Protein AF-A0A974HC54-F1 (afdb_monomer)

Mean predicted aligned error: 9.73 Å

Organism: Xenopus laevis (NCBI:txid8355)

Secondary structure (DSSP, 8-state):
-HHHHHTSTTTHHHHHHHHHHHHIIIIIHHHH---TTS----EETTEEHHHHTHHHHHHHHHHHHHHTSS-HHHHHHHHHSTTHHHHHHHHHHHHHHTT-TT-HHHHHHHHHHHHHHTTHHHHSTTGGGGS-------S-------S------

Structure (mmCIF, N/CA/C/O backbone):
data_AF-A0A974HC54-F1
#
_entry.id   AF-A0A974HC54-F1
#
loop_
_atom_site.group_PDB
_atom_site.id
_atom_site.type_symbol
_atom_site.label_atom_id
_atom_site.label_alt_id
_atom_site.label_comp_id
_atom_site.label_asym_id
_atom_site.label_entity_id
_atom_site.label_seq_id
_atom_site.pdbx_PDB_ins_code
_atom_site.Cartn_x
_atom_site.Cartn_y
_atom_site.Cartn_z
_atom_site.occupancy
_atom_site.B_iso_or_equiv
_atom_site.auth_seq_id
_atom_site.auth_comp_id
_atom_site.auth_asym_id
_atom_site.auth_atom_id
_atom_site.pdbx_PDB_model_num
ATOM 1 N N . THR A 1 1 ? 3.331 13.491 -2.983 1.00 87.94 1 THR A N 1
ATOM 2 C CA . THR A 1 1 ? 2.703 14.266 -1.886 1.00 87.94 1 THR A CA 1
ATOM 3 C C . THR A 1 1 ? 2.026 13.394 -0.835 1.00 87.94 1 THR A C 1
ATOM 5 O O . THR A 1 1 ? 2.366 13.554 0.328 1.00 87.94 1 THR A O 1
ATOM 8 N N . LEU A 1 2 ? 1.145 12.441 -1.189 1.00 96.44 2 LEU A N 1
ATOM 9 C CA . LEU A 1 2 ? 0.451 11.584 -0.200 1.00 96.44 2 LEU A CA 1
ATOM 10 C C . LEU A 1 2 ? 1.391 10.743 0.682 1.00 96.44 2 LEU A C 1
ATOM 12 O O . LEU A 1 2 ? 1.168 10.655 1.885 1.00 96.44 2 LEU A O 1
ATOM 16 N N . TRP A 1 3 ? 2.484 10.207 0.126 1.00 98.06 3 TRP A N 1
ATOM 17 C CA . TRP A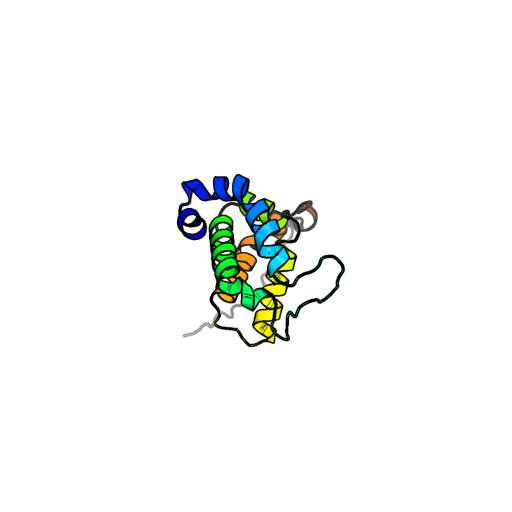 1 3 ? 3.480 9.480 0.923 1.00 98.06 3 TRP A CA 1
ATOM 18 C C . TRP A 1 3 ? 4.048 10.337 2.067 1.00 98.06 3 TRP A C 1
ATOM 20 O O . TRP A 1 3 ? 4.096 9.884 3.207 1.00 98.06 3 TRP A O 1
ATOM 30 N N . ASN A 1 4 ? 4.370 11.607 1.820 1.00 98.19 4 ASN A N 1
ATOM 31 C CA . ASN A 1 4 ? 4.876 12.493 2.872 1.00 98.19 4 ASN A CA 1
ATOM 32 C C . ASN A 1 4 ? 3.823 12.717 3.968 1.00 98.19 4 ASN A C 1
ATOM 34 O O . ASN A 1 4 ? 4.135 12.597 5.150 1.00 98.19 4 ASN A O 1
ATOM 38 N N . LEU A 1 5 ? 2.566 12.969 3.581 1.00 97.88 5 LEU A N 1
ATOM 39 C CA . LEU A 1 5 ? 1.457 13.167 4.525 1.00 97.88 5 LEU A CA 1
ATOM 40 C C . LEU A 1 5 ? 1.198 11.920 5.373 1.00 97.88 5 LEU A C 1
ATOM 42 O O . LEU A 1 5 ? 0.977 12.031 6.572 1.00 97.88 5 LEU A O 1
ATOM 46 N N . SER A 1 6 ? 1.300 10.732 4.774 1.00 98.06 6 SER A N 1
ATOM 47 C CA . SER A 1 6 ? 1.066 9.461 5.468 1.00 98.06 6 SER A CA 1
ATOM 48 C C . SER A 1 6 ? 2.027 9.187 6.629 1.00 98.06 6 SER A C 1
ATOM 50 O O . SER A 1 6 ? 1.749 8.315 7.448 1.00 98.06 6 SER A O 1
ATOM 52 N N . SER A 1 7 ? 3.139 9.925 6.732 1.00 97.56 7 SER A N 1
ATOM 53 C CA . SER A 1 7 ? 4.057 9.825 7.872 1.00 97.56 7 SER A CA 1
ATOM 54 C C . SER A 1 7 ? 3.508 10.458 9.160 1.00 97.56 7 SER A C 1
ATOM 56 O O . SER A 1 7 ? 4.015 10.159 10.237 1.00 97.56 7 SER A O 1
ATOM 58 N N . LEU A 1 8 ? 2.456 11.282 9.074 1.00 97.56 8 LEU A N 1
ATOM 59 C CA . LEU A 1 8 ? 1.819 11.938 10.216 1.00 97.56 8 LEU A CA 1
ATOM 60 C C . LEU A 1 8 ? 0.669 11.083 10.773 1.00 97.56 8 LEU A C 1
ATOM 62 O O . LEU A 1 8 ? -0.348 10.878 10.110 1.00 97.56 8 LEU A O 1
ATOM 66 N N . ASP A 1 9 ? 0.778 10.625 12.021 1.00 96.81 9 ASP A N 1
ATOM 67 C CA . ASP A 1 9 ? -0.218 9.726 12.638 1.00 96.81 9 ASP A CA 1
ATOM 68 C C . ASP A 1 9 ? -1.637 10.311 12.716 1.00 96.81 9 ASP A C 1
ATOM 70 O O . ASP A 1 9 ? -2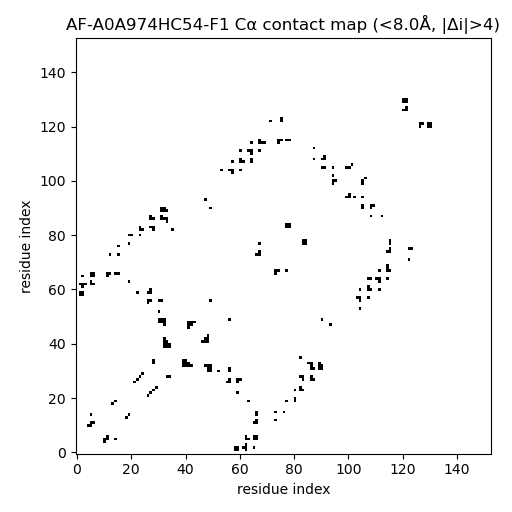.636 9.577 12.647 1.00 96.81 9 ASP A O 1
ATOM 74 N N . SER A 1 10 ? -1.730 11.639 12.824 1.00 97.25 10 SER A N 1
ATOM 75 C CA . SER A 1 10 ? -2.989 12.380 12.891 1.00 97.25 10 SER A CA 1
ATOM 76 C C . SER A 1 10 ? -3.819 12.275 11.612 1.00 97.25 10 SER A C 1
ATOM 78 O O . SER A 1 10 ? -5.041 12.316 11.700 1.00 97.25 10 SER A O 1
ATOM 80 N N . VAL A 1 11 ? -3.194 12.078 10.445 1.00 97.31 11 VAL A N 1
ATOM 81 C CA . VAL A 1 11 ? -3.903 12.025 9.150 1.00 97.31 11 VAL A CA 1
ATOM 82 C C . VAL A 1 11 ? -4.020 10.612 8.581 1.00 97.31 11 VAL A C 1
ATOM 84 O O . VAL A 1 11 ? -4.716 10.411 7.591 1.00 97.31 11 VAL A O 1
ATOM 87 N N . LYS A 1 12 ? -3.370 9.606 9.185 1.00 97.94 12 LYS A N 1
ATOM 88 C CA . LYS A 1 12 ? -3.356 8.235 8.641 1.00 97.94 12 LYS A CA 1
ATOM 89 C C . LYS A 1 12 ? -4.753 7.652 8.420 1.00 97.94 12 LYS A C 1
ATOM 91 O O . LYS A 1 12 ? -4.968 7.065 7.369 1.00 97.94 12 LYS A O 1
ATOM 96 N N . MET A 1 13 ? -5.688 7.801 9.369 1.00 98.25 13 MET A N 1
ATOM 97 C CA . MET A 1 13 ? -7.053 7.276 9.167 1.00 98.25 13 MET A CA 1
ATOM 98 C C . MET A 1 13 ? -7.817 8.053 8.100 1.00 98.25 13 MET A C 1
ATOM 100 O O . MET A 1 13 ? -8.487 7.427 7.295 1.00 98.25 13 MET A O 1
ATOM 104 N N . GLU A 1 14 ? -7.642 9.372 8.018 1.00 98.12 14 GLU A N 1
ATOM 105 C CA . GLU A 1 14 ? -8.249 10.161 6.939 1.00 98.12 14 GLU A CA 1
ATOM 106 C C . GLU A 1 14 ? -7.778 9.660 5.565 1.00 98.12 14 GLU A C 1
ATOM 108 O O . GLU A 1 14 ? -8.566 9.490 4.643 1.00 98.12 14 GLU A O 1
ATOM 113 N N . LEU A 1 15 ? -6.490 9.332 5.433 1.00 98.31 15 LEU A N 1
ATOM 114 C CA . LEU A 1 15 ? -5.954 8.744 4.204 1.00 98.31 15 LEU A CA 1
ATOM 115 C C . LEU A 1 15 ? -6.474 7.325 3.944 1.00 98.31 15 LEU A C 1
ATOM 117 O O . LEU A 1 15 ? -6.692 6.968 2.787 1.00 98.31 15 LEU A O 1
ATOM 121 N N . VAL A 1 16 ? -6.678 6.517 4.987 1.00 98.44 16 VAL A N 1
ATOM 122 C CA . VAL A 1 16 ? -7.329 5.204 4.848 1.00 98.44 16 VAL A CA 1
ATOM 123 C C . VAL A 1 16 ? -8.748 5.377 4.312 1.00 98.44 16 VAL A C 1
ATOM 125 O O . VAL A 1 16 ? -9.132 4.664 3.394 1.00 98.44 16 VAL A O 1
ATOM 128 N N . ASP A 1 17 ? -9.504 6.331 4.841 1.00 98.12 17 ASP A N 1
ATOM 129 C CA . ASP A 1 17 ? -10.917 6.497 4.506 1.00 98.12 17 ASP A CA 1
ATOM 130 C C . ASP A 1 17 ? -11.123 7.159 3.140 1.00 98.12 17 ASP A C 1
ATOM 132 O O . ASP A 1 17 ? -12.012 6.758 2.393 1.00 98.12 17 ASP A O 1
ATOM 136 N N . GLN A 1 18 ? -10.281 8.133 2.783 1.00 97.56 18 GLN A N 1
ATOM 137 C CA . GLN A 1 18 ? -10.455 8.934 1.567 1.00 97.56 18 GLN A CA 1
ATOM 138 C C . GLN A 1 18 ? -9.604 8.470 0.382 1.00 97.56 18 GLN A C 1
ATOM 140 O O . GLN A 1 18 ? -9.986 8.680 -0.768 1.00 97.56 18 GLN A O 1
ATOM 145 N N . ALA A 1 19 ? -8.423 7.893 0.626 1.00 98.00 19 ALA A N 1
ATOM 146 C CA . ALA A 1 19 ? -7.438 7.653 -0.432 1.00 98.00 19 ALA A CA 1
ATOM 147 C C . ALA A 1 19 ? -7.160 6.172 -0.704 1.00 98.00 19 ALA A C 1
ATOM 149 O O . ALA A 1 19 ? -6.720 5.857 -1.808 1.00 98.00 19 ALA A O 1
ATOM 150 N N . LEU A 1 20 ? -7.404 5.263 0.249 1.00 98.56 20 LEU A N 1
ATOM 151 C CA . LEU A 1 20 ? -7.068 3.840 0.101 1.00 98.56 20 LEU A CA 1
ATOM 152 C C . LEU A 1 20 ? -7.655 3.228 -1.175 1.00 98.56 20 LEU A C 1
ATOM 154 O O . LEU A 1 20 ? -6.922 2.607 -1.944 1.00 98.56 20 LEU A O 1
ATOM 158 N N . TYR A 1 21 ? -8.957 3.420 -1.400 1.00 98.31 21 TYR A N 1
ATOM 159 C CA . TYR A 1 21 ? -9.642 2.854 -2.559 1.00 98.31 21 TYR A CA 1
ATOM 160 C C . TYR A 1 21 ? -9.061 3.406 -3.863 1.00 98.31 21 TYR A C 1
ATOM 162 O O . TYR A 1 21 ? -8.617 2.635 -4.706 1.00 98.31 21 TYR A O 1
ATOM 170 N N . THR A 1 22 ? -8.956 4.730 -3.988 1.00 98.25 22 THR A N 1
ATOM 171 C CA . THR A 1 22 ? -8.417 5.395 -5.184 1.00 98.25 22 THR A CA 1
ATOM 172 C C . THR A 1 22 ? -6.972 4.988 -5.468 1.00 98.25 22 THR A C 1
ATOM 174 O O . THR A 1 22 ? -6.640 4.636 -6.592 1.00 98.25 22 THR A O 1
ATOM 177 N N . LEU A 1 23 ? -6.100 4.969 -4.455 1.00 98.38 23 LEU A N 1
ATOM 178 C CA . LEU A 1 23 ? -4.712 4.517 -4.613 1.00 98.38 23 LEU A CA 1
ATOM 179 C C . LEU A 1 23 ? -4.630 3.055 -5.073 1.00 98.38 23 LEU A C 1
ATOM 181 O O . LEU A 1 23 ? -3.726 2.692 -5.826 1.00 98.38 23 LEU A O 1
ATOM 185 N N . THR A 1 24 ? -5.567 2.224 -4.622 1.00 98.31 24 THR A N 1
ATOM 186 C CA . THR A 1 24 ? -5.616 0.810 -4.990 1.00 98.31 24 THR A CA 1
ATOM 187 C C . THR A 1 24 ? -6.120 0.631 -6.417 1.00 98.31 24 THR A C 1
ATOM 189 O O . THR A 1 24 ? -5.425 0.024 -7.226 1.00 98.31 24 THR A O 1
ATOM 192 N N . GLN A 1 25 ? -7.283 1.191 -6.745 1.00 97.56 25 GLN A N 1
ATOM 193 C CA . GLN A 1 25 ? -7.956 0.949 -8.022 1.00 97.56 25 GLN A CA 1
ATOM 194 C C . GLN A 1 25 ? -7.358 1.732 -9.190 1.00 97.56 25 GLN A C 1
ATOM 196 O O . GLN A 1 25 ? -7.355 1.230 -10.306 1.00 97.56 25 GLN A O 1
ATOM 201 N N . GLU A 1 26 ? -6.813 2.926 -8.950 1.00 96.69 26 GLU A N 1
ATOM 202 C CA . GLU A 1 26 ? -6.297 3.782 -10.028 1.00 96.69 26 GLU A CA 1
ATOM 203 C C . GLU A 1 26 ? -4.790 3.626 -10.247 1.00 96.69 26 GLU A C 1
ATOM 205 O O . GLU A 1 26 ? -4.283 4.006 -11.298 1.00 96.69 26 GLU A O 1
ATOM 210 N N . ILE A 1 27 ? -4.050 3.097 -9.261 1.00 96.50 27 ILE A N 1
ATOM 211 C CA . ILE A 1 27 ? -2.587 2.978 -9.355 1.00 96.50 27 ILE A CA 1
ATOM 212 C C . ILE A 1 27 ? -2.119 1.543 -9.139 1.00 96.50 27 ILE A C 1
ATOM 214 O O . ILE A 1 27 ? -1.484 0.955 -10.013 1.00 96.50 27 ILE A O 1
ATOM 218 N N . LEU A 1 28 ? -2.396 0.972 -7.968 1.00 96.50 28 LEU A N 1
ATOM 219 C CA . LEU A 1 28 ? -1.816 -0.313 -7.590 1.00 96.50 28 LEU A CA 1
ATOM 220 C C . LEU A 1 28 ? -2.306 -1.458 -8.490 1.00 96.50 28 LEU A C 1
ATOM 222 O O . LEU A 1 28 ? -1.482 -2.164 -9.067 1.00 96.50 28 LEU A O 1
ATOM 226 N N . VAL A 1 29 ? -3.620 -1.626 -8.643 1.00 95.06 29 VAL A N 1
ATOM 227 C CA . VAL A 1 29 ? -4.220 -2.702 -9.447 1.00 95.06 29 VAL A CA 1
ATOM 228 C C . VAL A 1 29 ? -3.849 -2.568 -10.931 1.00 95.06 29 VAL A C 1
ATOM 230 O O . VAL A 1 29 ? -3.255 -3.511 -11.458 1.00 95.06 29 VAL A O 1
ATOM 233 N N . PRO A 1 30 ? -4.059 -1.420 -11.612 1.00 92.81 30 PRO A N 1
ATOM 234 C CA . PRO A 1 30 ? -3.810 -1.318 -13.052 1.00 92.81 30 PRO A CA 1
ATOM 235 C C . PRO A 1 30 ? -2.339 -1.479 -13.442 1.00 92.81 30 PRO A C 1
ATOM 237 O O . PRO A 1 30 ? -2.048 -1.895 -14.566 1.00 92.81 30 PRO A O 1
ATOM 240 N N . HIS A 1 31 ? -1.410 -1.146 -12.540 1.00 93.25 31 HIS A N 1
ATOM 241 C CA . HIS A 1 31 ? 0.021 -1.095 -12.849 1.00 93.25 31 HIS A CA 1
ATOM 242 C C . HIS A 1 31 ? 0.855 -2.181 -12.166 1.00 93.25 31 HIS A C 1
ATOM 244 O O . HIS A 1 31 ? 2.026 -2.330 -12.503 1.00 93.25 31 HIS A O 1
ATOM 250 N N . SER A 1 32 ? 0.279 -2.987 -11.270 1.00 92.00 32 SER A N 1
ATOM 251 C CA . SER A 1 32 ? 0.984 -4.125 -10.658 1.00 92.00 32 SER A CA 1
ATOM 252 C C . SER A 1 32 ? 1.336 -5.231 -11.655 1.00 92.00 32 SER A C 1
ATOM 254 O O . SER A 1 32 ? 2.322 -5.935 -11.451 1.00 92.00 32 SER A O 1
ATOM 256 N N . GLY A 1 33 ? 0.544 -5.388 -12.722 1.00 88.19 33 GLY A N 1
ATOM 257 C CA . GLY A 1 33 ? 0.603 -6.542 -13.627 1.00 88.19 33 GLY A CA 1
ATOM 258 C C . GLY A 1 33 ? -0.315 -7.701 -13.216 1.00 88.19 33 GLY A C 1
ATOM 259 O O . GLY A 1 33 ? -0.434 -8.667 -13.968 1.00 88.19 33 GLY A O 1
ATOM 260 N N . TRP A 1 34 ? -1.000 -7.593 -12.071 1.00 89.94 34 TRP A N 1
ATOM 261 C CA . TRP A 1 34 ? -2.034 -8.541 -11.659 1.00 89.94 34 TRP A CA 1
ATOM 262 C C . TRP A 1 34 ? -3.309 -8.378 -12.505 1.00 89.94 34 TRP A C 1
ATOM 264 O O . TRP A 1 34 ? -3.702 -7.263 -12.849 1.00 89.94 34 TRP A O 1
ATOM 274 N N . GLN A 1 35 ? -3.968 -9.494 -12.827 1.00 82.19 35 GLN A N 1
ATOM 275 C CA . GLN A 1 35 ? -5.303 -9.519 -13.432 1.00 82.19 35 GLN A CA 1
ATOM 276 C C . GLN A 1 35 ? -6.204 -10.489 -12.667 1.00 82.19 35 GLN A C 1
ATOM 278 O O . GLN A 1 35 ? -5.785 -11.593 -12.310 1.00 82.19 35 GLN A O 1
ATOM 283 N N . GLN A 1 36 ? -7.462 -10.093 -12.477 1.00 72.69 36 GLN A N 1
ATOM 284 C CA . GLN A 1 36 ? -8.472 -10.870 -11.755 1.00 72.69 36 GLN A CA 1
ATOM 285 C C . GLN A 1 36 ? -8.850 -12.178 -12.477 1.00 72.69 36 GLN A C 1
ATOM 287 O O . GLN A 1 36 ? -9.101 -13.186 -11.822 1.00 72.69 36 GLN A O 1
ATOM 292 N N . ASP A 1 37 ? -8.782 -12.203 -13.812 1.00 73.31 37 ASP A N 1
ATOM 293 C CA . ASP A 1 37 ? -9.170 -13.357 -14.643 1.00 73.31 37 ASP A CA 1
ATOM 294 C C . ASP A 1 37 ? -8.078 -14.441 -14.765 1.00 73.31 37 ASP A C 1
ATOM 296 O O . ASP A 1 37 ? -8.178 -15.355 -15.584 1.00 73.31 37 ASP A O 1
ATOM 300 N N . GLY A 1 38 ? -6.991 -14.345 -13.991 1.00 60.12 38 GLY A N 1
ATOM 301 C CA . GLY A 1 38 ? -5.871 -15.295 -14.055 1.00 60.12 38 GLY A CA 1
ATOM 302 C C . GLY A 1 38 ? -5.014 -15.176 -15.323 1.00 60.12 38 GLY A C 1
ATOM 303 O O . GLY A 1 38 ? -4.078 -15.956 -15.516 1.00 60.12 38 GLY A O 1
ATOM 304 N N . GLY A 1 39 ? -5.299 -14.188 -16.176 1.00 58.19 39 GLY A N 1
ATOM 305 C CA . GLY A 1 39 ? -4.451 -13.804 -17.294 1.00 58.19 39 GLY A CA 1
ATOM 306 C C . GLY A 1 39 ? -3.153 -13.183 -16.788 1.00 58.19 39 GLY A C 1
ATOM 307 O O . GLY A 1 39 ? -3.133 -12.082 -16.250 1.00 58.19 39 GLY A O 1
ATOM 308 N N . MET A 1 40 ? -2.028 -13.872 -16.963 1.00 55.41 40 MET A N 1
ATOM 309 C CA . MET A 1 40 ? -0.724 -13.285 -16.667 1.00 55.41 40 MET A CA 1
ATOM 310 C C . MET A 1 40 ? -0.299 -12.388 -17.834 1.00 55.41 40 MET A C 1
ATOM 312 O O . MET A 1 40 ? 0.527 -12.778 -18.657 1.00 55.41 40 MET A O 1
ATOM 316 N N . GLN A 1 41 ? -0.853 -11.176 -17.930 1.00 58.91 41 GLN A N 1
ATOM 317 C CA . GLN A 1 41 ? -0.295 -10.147 -18.812 1.00 58.91 41 GLN A CA 1
ATOM 318 C C . GLN A 1 41 ? 0.777 -9.359 -18.063 1.00 58.91 41 GLN A C 1
ATOM 320 O O . GLN A 1 41 ? 0.699 -8.152 -17.855 1.00 58.91 41 GLN A O 1
ATOM 325 N N . ASP A 1 42 ? 1.803 -10.096 -17.650 1.00 59.62 42 ASP A N 1
ATOM 326 C CA . ASP A 1 42 ? 2.925 -9.581 -16.871 1.00 59.62 42 ASP A CA 1
ATOM 327 C C . ASP A 1 42 ? 3.844 -8.685 -17.713 1.00 59.62 42 ASP A C 1
ATOM 329 O O . ASP A 1 42 ? 4.767 -8.078 -17.190 1.00 59.62 42 ASP A O 1
ATOM 333 N N . ARG A 1 43 ? 3.623 -8.593 -19.033 1.00 59.34 43 ARG A N 1
ATOM 334 C CA . ARG A 1 43 ? 4.564 -7.968 -19.966 1.00 59.34 43 ARG A CA 1
ATOM 335 C C . ARG A 1 43 ? 3.906 -6.950 -20.884 1.00 59.34 43 ARG A C 1
ATOM 337 O O . ARG A 1 43 ? 3.008 -7.288 -21.653 1.00 59.34 43 ARG A O 1
ATOM 344 N N . VAL A 1 44 ? 4.463 -5.744 -20.870 1.00 58.03 44 VAL A N 1
ATOM 345 C CA . VAL A 1 44 ? 4.384 -4.775 -21.967 1.00 58.03 44 VAL A CA 1
ATOM 346 C C . VAL A 1 44 ? 5.786 -4.743 -22.577 1.00 58.03 44 VAL A C 1
ATOM 348 O O . VAL A 1 44 ? 6.773 -4.596 -21.862 1.00 58.03 44 VAL A O 1
ATOM 351 N N . GLU A 1 45 ? 5.904 -5.032 -23.875 1.00 57.38 45 GLU A N 1
ATOM 352 C CA . GLU A 1 45 ? 7.186 -4.962 -24.607 1.00 57.38 45 GLU A CA 1
ATOM 353 C C . GLU A 1 45 ? 8.346 -5.788 -23.997 1.00 57.38 45 GLU A C 1
ATOM 355 O O . GLU A 1 45 ? 9.522 -5.451 -24.113 1.00 57.38 45 GLU A O 1
ATOM 360 N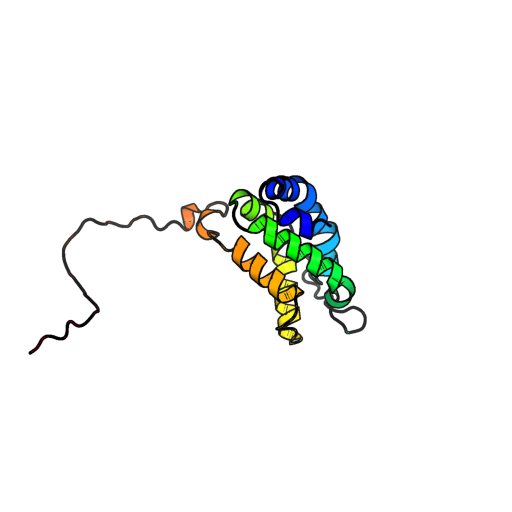 N . GLY A 1 46 ? 8.027 -6.908 -23.336 1.00 63.91 46 GLY A N 1
ATOM 361 C CA . GLY A 1 46 ? 9.019 -7.810 -22.737 1.00 63.91 46 GLY A CA 1
ATOM 362 C C . GLY A 1 46 ? 9.537 -7.394 -21.356 1.00 63.91 46 GLY A C 1
ATOM 363 O O . GLY A 1 46 ? 10.295 -8.163 -20.763 1.00 63.91 46 GLY A O 1
ATOM 364 N N . LYS A 1 47 ? 9.104 -6.245 -20.821 1.00 63.88 47 LYS A N 1
ATOM 365 C CA . LYS A 1 47 ? 9.396 -5.802 -19.451 1.00 63.88 47 LYS A CA 1
ATOM 366 C C . LYS A 1 47 ? 8.175 -5.964 -18.544 1.00 63.88 47 LYS A C 1
ATOM 368 O O . LYS A 1 47 ? 7.045 -5.880 -19.032 1.00 63.88 47 LYS A O 1
ATOM 373 N N . PRO A 1 48 ? 8.381 -6.174 -17.233 1.00 68.56 48 PRO A N 1
ATOM 374 C CA . PRO A 1 48 ? 7.277 -6.200 -16.295 1.00 68.56 48 PRO A CA 1
ATOM 375 C C . PRO A 1 48 ? 6.538 -4.864 -16.254 1.00 68.56 48 PRO A C 1
ATOM 377 O O . PRO A 1 48 ? 7.166 -3.811 -16.154 1.00 68.56 48 PRO A O 1
ATOM 380 N N . ARG A 1 49 ? 5.203 -4.895 -16.299 1.00 70.62 49 ARG A N 1
ATOM 381 C CA . ARG A 1 49 ? 4.371 -3.677 -16.378 1.00 70.62 49 ARG A CA 1
ATOM 382 C C . ARG A 1 49 ? 4.604 -2.696 -15.219 1.00 70.62 49 ARG A C 1
ATOM 384 O O . ARG A 1 49 ? 4.539 -1.485 -15.416 1.00 70.62 49 ARG A O 1
ATOM 391 N N . HIS A 1 50 ? 4.927 -3.206 -14.030 1.00 74.06 50 HIS A N 1
ATOM 392 C CA . HIS A 1 50 ? 5.213 -2.374 -12.860 1.00 74.06 50 HIS A CA 1
ATOM 393 C C . HIS A 1 50 ? 6.495 -1.538 -13.004 1.00 74.06 50 HIS A C 1
ATOM 395 O O . HIS A 1 50 ? 6.599 -0.503 -12.354 1.00 74.06 50 HIS A O 1
ATOM 401 N N . VAL A 1 51 ? 7.439 -1.924 -13.874 1.00 76.69 51 VAL A N 1
ATOM 402 C CA . VAL A 1 51 ? 8.696 -1.180 -14.087 1.00 76.69 51 VAL A CA 1
ATOM 403 C C . VAL A 1 51 ? 8.432 0.178 -14.741 1.00 76.69 51 VAL A C 1
ATOM 405 O O . VAL A 1 51 ? 9.060 1.171 -14.386 1.00 76.69 51 VAL A O 1
ATOM 408 N N . GLU A 1 52 ? 7.465 0.268 -15.657 1.00 83.75 52 GLU A N 1
ATOM 409 C CA . GLU A 1 52 ? 7.108 1.543 -16.302 1.00 83.75 52 GLU A CA 1
ATOM 410 C C . GLU A 1 52 ? 6.488 2.545 -15.319 1.00 83.75 52 GLU A C 1
ATOM 412 O O . GLU A 1 52 ? 6.654 3.756 -15.457 1.00 83.75 52 GLU A O 1
ATOM 417 N N . TRP A 1 53 ? 5.794 2.031 -14.304 1.00 92.69 53 TRP A N 1
ATOM 418 C CA . TRP A 1 53 ? 5.091 2.812 -13.286 1.00 92.69 53 TRP A CA 1
ATOM 419 C C . TRP A 1 53 ? 5.804 2.802 -11.933 1.00 92.69 53 TRP A C 1
ATOM 421 O O . TRP A 1 53 ? 5.221 3.211 -10.924 1.00 92.69 53 TRP A O 1
ATOM 431 N N . GLU A 1 54 ? 7.073 2.384 -11.897 1.00 93.31 54 GLU A N 1
ATOM 432 C CA . GLU A 1 54 ? 7.818 2.165 -10.658 1.00 93.31 54 GLU A CA 1
ATOM 433 C C . GLU A 1 54 ? 7.785 3.391 -9.727 1.00 93.31 54 GLU A C 1
ATOM 435 O O . GLU A 1 54 ? 7.421 3.222 -8.563 1.00 93.31 54 GLU A O 1
ATOM 440 N N . PRO A 1 55 ? 8.018 4.645 -10.175 1.00 96.00 55 PRO A N 1
ATOM 441 C CA . PRO A 1 55 ? 7.955 5.798 -9.274 1.00 96.00 55 PRO A CA 1
ATOM 442 C C . PRO A 1 55 ? 6.572 6.002 -8.636 1.00 96.00 55 PRO A C 1
ATOM 444 O O . PRO A 1 55 ? 6.465 6.375 -7.464 1.00 96.00 55 PRO A O 1
ATOM 447 N N . ALA A 1 56 ? 5.494 5.760 -9.385 1.00 96.62 56 ALA A N 1
ATOM 448 C CA . ALA A 1 56 ? 4.130 5.880 -8.880 1.00 96.62 56 ALA A CA 1
ATOM 449 C C . ALA A 1 56 ? 3.804 4.752 -7.893 1.00 96.62 56 ALA A C 1
ATOM 451 O O . ALA A 1 56 ? 3.225 5.006 -6.832 1.00 96.62 56 ALA A O 1
ATOM 452 N N . LEU A 1 57 ? 4.238 3.527 -8.194 1.00 97.31 57 LEU A N 1
ATOM 453 C CA . LEU A 1 57 ? 4.071 2.369 -7.321 1.00 97.31 57 LEU A CA 1
ATOM 454 C C . LEU A 1 57 ? 4.905 2.492 -6.045 1.00 97.31 57 LEU A C 1
ATOM 456 O O . LEU A 1 57 ? 4.391 2.207 -4.967 1.00 97.31 57 LEU A O 1
ATOM 460 N N . VAL A 1 58 ? 6.138 2.997 -6.110 1.00 98.25 58 VAL A N 1
ATOM 461 C CA . VAL A 1 58 ? 6.981 3.268 -4.933 1.00 98.25 58 VAL A CA 1
ATOM 462 C C . VAL A 1 58 ? 6.307 4.284 -4.012 1.00 98.25 58 VAL A C 1
ATOM 464 O O . VAL A 1 58 ? 6.184 4.039 -2.813 1.00 98.25 58 VAL A O 1
ATOM 467 N N . ASN A 1 59 ? 5.812 5.397 -4.561 1.00 98.44 59 ASN A N 1
ATOM 468 C CA . ASN A 1 59 ? 5.101 6.412 -3.780 1.00 98.44 59 ASN A CA 1
ATOM 469 C C . ASN A 1 59 ? 3.800 5.866 -3.168 1.00 98.44 59 ASN A C 1
ATOM 471 O O . ASN A 1 59 ? 3.485 6.149 -2.010 1.00 98.44 59 ASN A O 1
ATOM 475 N N . THR A 1 60 ? 3.049 5.076 -3.937 1.00 98.62 60 THR A N 1
ATOM 476 C CA . THR A 1 60 ? 1.773 4.494 -3.506 1.00 98.62 60 THR A CA 1
ATOM 477 C C . THR A 1 60 ? 1.990 3.456 -2.413 1.00 98.62 60 THR A C 1
ATOM 479 O O . THR A 1 60 ? 1.440 3.587 -1.323 1.00 98.62 60 THR A O 1
ATOM 482 N N . THR A 1 61 ? 2.860 2.473 -2.641 1.00 98.56 61 THR A N 1
ATOM 483 C CA . THR A 1 61 ? 3.197 1.436 -1.653 1.00 98.56 61 THR A CA 1
ATOM 484 C C . THR A 1 61 ? 3.858 2.022 -0.407 1.00 98.56 61 THR A C 1
ATOM 486 O O . THR A 1 61 ? 3.584 1.556 0.696 1.00 98.56 61 THR A O 1
ATOM 489 N N . GLY A 1 62 ? 4.655 3.086 -0.540 1.00 98.69 62 GLY A N 1
ATOM 490 C CA . GLY A 1 62 ? 5.209 3.838 0.586 1.00 98.69 62 GLY A CA 1
ATOM 491 C C . GLY A 1 62 ? 4.131 4.517 1.439 1.00 98.69 62 GLY A C 1
ATOM 492 O O . GLY A 1 62 ? 4.182 4.454 2.668 1.00 98.69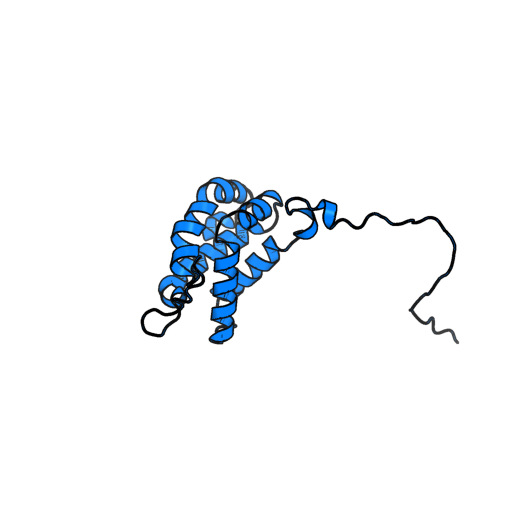 62 GLY A O 1
ATOM 493 N N . CYS A 1 63 ? 3.116 5.106 0.801 1.00 98.75 63 CYS A N 1
ATOM 494 C CA . CYS A 1 63 ? 1.943 5.654 1.483 1.00 98.75 63 CYS A CA 1
ATOM 495 C C . CYS A 1 63 ? 1.158 4.555 2.223 1.00 98.75 63 CYS A C 1
ATOM 497 O O . CYS A 1 63 ? 0.921 4.656 3.429 1.00 98.75 63 CYS A O 1
ATOM 499 N N . LEU A 1 64 ? 0.828 3.464 1.523 1.00 98.75 64 LEU A N 1
ATOM 500 C CA . LEU A 1 64 ? 0.088 2.321 2.068 1.00 98.75 64 LEU A CA 1
ATOM 501 C C . LEU A 1 64 ? 0.839 1.648 3.238 1.00 98.75 64 LEU A C 1
ATOM 503 O O . LEU A 1 64 ? 0.246 1.291 4.261 1.00 98.75 64 LEU A O 1
ATOM 507 N N . ARG A 1 65 ? 2.169 1.529 3.142 1.00 98.69 65 ARG A N 1
ATOM 508 C CA . ARG A 1 65 ? 3.041 1.066 4.234 1.00 98.69 65 ARG A CA 1
ATOM 509 C C . ARG A 1 65 ? 2.881 1.927 5.488 1.00 98.69 65 ARG A C 1
ATOM 511 O O . ARG A 1 65 ? 2.813 1.385 6.588 1.00 98.69 65 ARG A O 1
ATOM 518 N N . ASN A 1 66 ? 2.849 3.247 5.346 1.00 98.69 66 ASN A N 1
ATOM 519 C CA . ASN A 1 66 ? 2.761 4.140 6.498 1.00 98.69 66 ASN A CA 1
ATOM 520 C C . ASN A 1 66 ? 1.379 4.092 7.161 1.00 98.69 66 ASN A C 1
ATOM 522 O O . ASN A 1 66 ? 1.298 4.011 8.385 1.00 98.69 66 ASN A O 1
ATOM 526 N N . ILE A 1 67 ? 0.293 4.105 6.382 1.00 98.56 67 ILE A N 1
ATOM 527 C CA . ILE A 1 67 ? -1.067 4.098 6.949 1.00 98.56 67 ILE A CA 1
ATOM 528 C C . ILE A 1 67 ? -1.437 2.744 7.586 1.00 98.56 67 ILE A C 1
ATOM 530 O O . ILE A 1 67 ? -2.246 2.706 8.510 1.00 98.56 67 ILE A O 1
ATOM 534 N N . SER A 1 68 ? -0.793 1.646 7.167 1.00 98.50 68 SER A N 1
ATOM 535 C CA . SER A 1 68 ? -0.980 0.300 7.744 1.00 98.50 68 SER A CA 1
ATOM 536 C C . SER A 1 68 ? -0.242 0.052 9.068 1.00 98.50 68 SER A C 1
ATOM 538 O O . SER A 1 68 ? -0.416 -1.013 9.664 1.00 98.50 68 SER A O 1
ATOM 540 N N . SER A 1 69 ? 0.599 0.983 9.538 1.00 97.44 69 SER A N 1
ATOM 541 C CA . SER A 1 69 ? 1.644 0.680 10.528 1.00 97.44 69 SER A CA 1
ATOM 542 C C . SER A 1 69 ? 1.147 0.266 11.917 1.00 97.44 69 SER A C 1
ATOM 544 O O . SER A 1 69 ? 1.822 -0.510 12.584 1.00 97.44 69 SER A O 1
ATOM 546 N N . GLU A 1 70 ? -0.004 0.766 12.375 1.00 90.75 70 GLU A N 1
ATOM 547 C CA . GLU A 1 70 ? -0.391 0.635 13.794 1.00 90.75 70 GLU A CA 1
ATOM 548 C C . GLU A 1 70 ? -1.860 0.275 14.012 1.00 90.75 70 GLU A C 1
ATOM 550 O O . GLU A 1 70 ? -2.175 -0.620 14.804 1.00 90.75 70 GLU A O 1
ATOM 555 N N . ARG A 1 71 ? -2.781 0.922 13.293 1.00 95.19 71 ARG A N 1
ATOM 556 C CA . ARG A 1 71 ? -4.218 0.794 13.558 1.00 95.19 71 ARG A CA 1
ATOM 557 C C . ARG A 1 71 ? -4.783 -0.509 12.990 1.00 95.19 71 ARG A C 1
ATOM 559 O O . ARG A 1 71 ? -4.696 -0.768 11.793 1.00 95.19 71 ARG A O 1
ATOM 566 N N . SER A 1 72 ? -5.420 -1.300 13.857 1.00 96.94 72 SER A N 1
ATOM 567 C CA . SER A 1 72 ? -6.130 -2.534 13.474 1.00 96.94 72 SER A CA 1
ATOM 568 C C . SER A 1 72 ? -7.189 -2.275 12.403 1.00 96.94 72 SER A C 1
ATOM 570 O O . SER A 1 72 ? -7.290 -3.011 11.427 1.00 96.94 72 SER A O 1
ATOM 572 N N . GLU A 1 73 ? -7.925 -1.171 12.539 1.00 97.50 73 GLU A N 1
ATOM 573 C CA . GLU A 1 73 ? -8.934 -0.762 11.564 1.00 97.50 73 GLU A CA 1
ATOM 574 C C . GLU A 1 73 ? -8.337 -0.496 10.177 1.00 97.50 73 GLU A C 1
ATOM 576 O O . GLU A 1 73 ? -8.869 -0.998 9.190 1.00 97.50 73 GLU A O 1
ATOM 581 N N . ALA A 1 74 ? -7.203 0.210 10.102 1.00 98.31 74 ALA A N 1
ATOM 582 C CA . ALA A 1 74 ? -6.503 0.445 8.842 1.00 98.31 74 ALA A CA 1
ATOM 583 C C . ALA A 1 74 ? -6.103 -0.878 8.178 1.00 98.31 74 ALA A C 1
ATOM 585 O O . ALA A 1 74 ? -6.387 -1.092 7.003 1.00 98.31 74 ALA A O 1
ATOM 586 N N . ARG A 1 75 ? -5.516 -1.812 8.941 1.00 98.50 75 ARG A N 1
ATOM 587 C CA . ARG A 1 75 ? -5.144 -3.135 8.418 1.00 98.50 75 ARG A CA 1
ATOM 588 C C . ARG A 1 75 ? -6.346 -3.927 7.906 1.00 98.50 75 ARG A C 1
ATOM 590 O O . ARG A 1 75 ? -6.237 -4.535 6.845 1.00 98.50 75 ARG A O 1
ATOM 597 N N . ARG A 1 76 ? -7.476 -3.923 8.627 1.00 97.81 76 ARG A N 1
ATOM 598 C CA . ARG A 1 76 ? -8.717 -4.584 8.178 1.00 97.81 76 ARG A CA 1
ATOM 599 C C . ARG A 1 76 ? -9.208 -3.999 6.857 1.00 97.81 76 ARG A C 1
ATOM 601 O O . ARG A 1 76 ? -9.298 -4.746 5.891 1.00 97.81 76 ARG A O 1
ATOM 608 N N . LYS A 1 77 ? -9.384 -2.673 6.787 1.00 98.00 77 LYS A N 1
ATOM 609 C CA . LYS A 1 77 ? -9.814 -1.970 5.566 1.00 98.00 77 LYS A CA 1
ATOM 610 C C . LYS A 1 77 ? -8.901 -2.266 4.375 1.00 98.00 77 LYS A C 1
ATOM 612 O O . LYS A 1 77 ? -9.376 -2.453 3.265 1.00 98.00 77 LYS A O 1
ATOM 617 N N . MET A 1 78 ? -7.591 -2.362 4.600 1.00 98.31 78 MET A N 1
ATOM 618 C CA . MET A 1 78 ? -6.633 -2.698 3.544 1.00 98.31 78 MET A CA 1
ATOM 619 C C . MET A 1 78 ? -6.70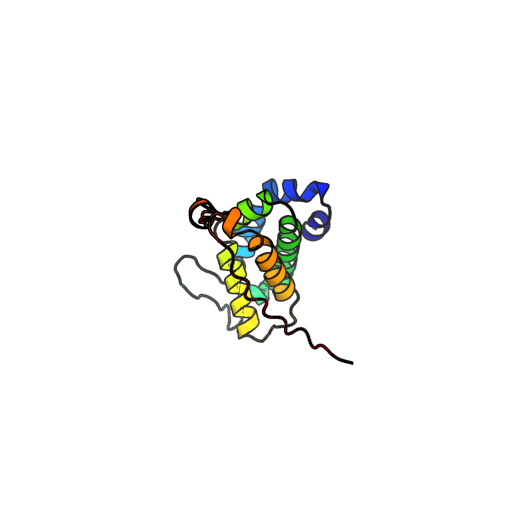6 -4.157 3.090 1.00 98.31 78 MET A C 1
ATOM 621 O O . MET A 1 78 ? -6.572 -4.412 1.899 1.00 98.31 78 MET A O 1
ATOM 625 N N . ARG A 1 79 ? -6.928 -5.111 4.005 1.00 97.94 79 ARG A N 1
ATOM 626 C CA . ARG A 1 79 ? -7.150 -6.524 3.641 1.00 97.94 79 ARG A CA 1
ATOM 627 C C . ARG A 1 79 ? -8.463 -6.729 2.884 1.00 97.94 79 ARG A C 1
ATOM 629 O O . ARG A 1 79 ? -8.544 -7.638 2.071 1.00 97.94 79 ARG A O 1
ATOM 636 N N . GLU A 1 80 ? -9.463 -5.901 3.164 1.00 96.81 80 GLU A N 1
ATOM 637 C CA . GLU A 1 80 ? -10.783 -5.929 2.521 1.00 96.81 80 GLU A CA 1
ATOM 638 C C . GLU A 1 80 ? -10.837 -5.106 1.222 1.00 96.81 80 GLU A C 1
ATOM 640 O O . GLU A 1 80 ? -11.811 -5.199 0.479 1.00 96.81 80 GLU A O 1
ATOM 645 N N . CYS A 1 81 ? -9.806 -4.308 0.921 1.00 98.00 81 CYS A N 1
ATOM 646 C CA . CYS A 1 81 ? -9.747 -3.512 -0.300 1.00 98.00 81 CYS A CA 1
ATOM 647 C C . CYS A 1 81 ? -9.439 -4.414 -1.504 1.00 98.00 81 CYS A C 1
ATOM 649 O O . CYS A 1 81 ? -8.343 -4.971 -1.612 1.00 98.00 81 CYS A O 1
ATOM 651 N N . GLU A 1 82 ? -10.420 -4.556 -2.397 1.00 96.69 82 GLU A N 1
ATOM 652 C CA . GLU A 1 82 ? -1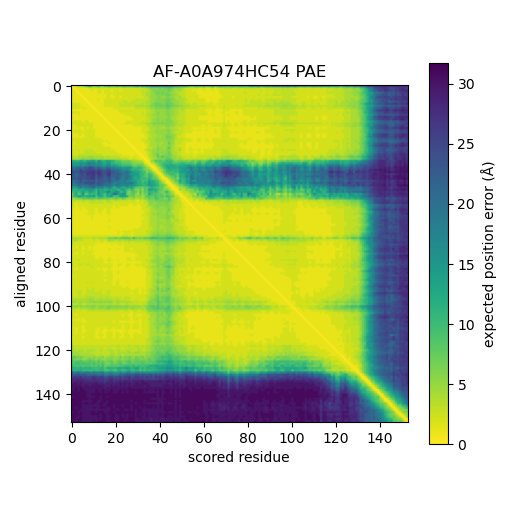0.376 -5.470 -3.541 1.00 96.69 82 GLU A CA 1
ATOM 653 C C . GLU A 1 82 ? -9.105 -5.290 -4.385 1.00 96.69 82 GLU A C 1
ATOM 655 O O . GLU A 1 82 ? -8.743 -4.181 -4.779 1.00 96.69 82 GLU A O 1
ATOM 660 N N . GLY A 1 83 ? -8.401 -6.395 -4.640 1.00 96.31 83 GLY A N 1
ATOM 661 C CA . GLY A 1 83 ? -7.192 -6.423 -5.461 1.00 96.31 83 GLY A CA 1
ATOM 662 C C . GLY A 1 83 ? -5.925 -5.868 -4.801 1.00 96.31 83 GLY A C 1
ATOM 663 O O . GLY A 1 83 ? -4.844 -6.042 -5.366 1.00 96.31 83 GLY A O 1
ATOM 664 N N . LEU A 1 84 ? -5.994 -5.250 -3.610 1.00 98.31 84 LEU A N 1
ATOM 665 C CA . LEU A 1 84 ? -4.808 -4.706 -2.931 1.00 98.31 84 LEU A CA 1
ATOM 666 C C . LEU A 1 84 ? -3.800 -5.810 -2.609 1.00 98.31 84 LEU A C 1
ATOM 668 O O . LEU A 1 84 ? -2.630 -5.710 -2.979 1.00 98.31 84 LEU A O 1
ATOM 672 N N . VAL A 1 85 ? -4.241 -6.859 -1.910 1.00 97.88 85 VAL A N 1
ATOM 673 C CA . VAL A 1 85 ? -3.352 -7.942 -1.460 1.00 97.88 85 VAL A CA 1
ATOM 674 C C . VAL A 1 85 ? -2.772 -8.688 -2.658 1.00 97.88 85 VAL A C 1
ATOM 676 O O . VAL A 1 85 ? -1.559 -8.894 -2.711 1.00 97.88 85 VAL A O 1
ATOM 679 N N . ASP A 1 86 ? -3.606 -9.032 -3.637 1.00 96.44 86 ASP A N 1
ATOM 680 C CA . ASP A 1 86 ? -3.184 -9.757 -4.833 1.00 96.44 86 ASP A CA 1
ATOM 681 C C . ASP A 1 86 ? -2.158 -8.969 -5.654 1.00 96.44 86 ASP A C 1
ATOM 683 O O . ASP A 1 86 ? -1.110 -9.507 -6.012 1.00 96.44 86 ASP A O 1
ATOM 687 N N . SER A 1 87 ? -2.394 -7.670 -5.857 1.00 96.44 87 SER A N 1
ATOM 688 C CA . SER A 1 87 ? -1.464 -6.780 -6.563 1.00 96.44 87 SER A CA 1
ATOM 689 C C . SER A 1 87 ? -0.116 -6.668 -5.850 1.00 96.44 87 SER A C 1
ATOM 691 O O . SER A 1 87 ? 0.937 -6.736 -6.482 1.00 96.44 87 SER A O 1
ATOM 693 N N . VAL A 1 88 ? -0.124 -6.527 -4.519 1.00 97.81 88 VAL A N 1
ATOM 694 C CA . VAL A 1 88 ? 1.103 -6.433 -3.710 1.00 97.81 88 VAL A CA 1
ATOM 695 C C . VAL A 1 88 ? 1.889 -7.748 -3.752 1.00 97.81 88 VAL A C 1
ATOM 697 O O . VAL A 1 88 ? 3.113 -7.728 -3.892 1.00 97.81 88 VAL A O 1
ATOM 700 N N . VAL A 1 89 ? 1.209 -8.896 -3.676 1.00 97.00 89 VAL A N 1
ATOM 701 C CA . VAL A 1 89 ? 1.841 -10.220 -3.798 1.00 97.00 89 VAL A CA 1
ATOM 702 C C . VAL A 1 89 ? 2.380 -10.456 -5.212 1.00 97.00 89 VAL A C 1
ATOM 704 O O . VAL A 1 89 ? 3.452 -11.047 -5.356 1.00 97.00 89 VAL A O 1
ATOM 707 N N . HIS A 1 90 ? 1.685 -9.985 -6.251 1.00 94.44 90 HIS A N 1
ATOM 708 C CA . HIS A 1 90 ? 2.162 -10.062 -7.634 1.00 94.44 90 HIS A CA 1
ATOM 709 C C . HIS A 1 90 ? 3.452 -9.264 -7.823 1.00 94.44 90 HIS A C 1
ATOM 711 O O . HIS A 1 90 ? 4.438 -9.823 -8.300 1.00 94.44 90 HIS A O 1
ATOM 717 N N . ILE A 1 91 ? 3.488 -8.005 -7.365 1.00 95.06 91 ILE A N 1
ATOM 718 C CA . ILE A 1 91 ? 4.701 -7.169 -7.416 1.00 95.06 91 ILE A CA 1
ATOM 719 C C . ILE A 1 91 ? 5.852 -7.856 -6.673 1.00 95.06 91 ILE A C 1
ATOM 721 O O . ILE A 1 91 ? 6.935 -7.983 -7.233 1.00 95.06 91 ILE A O 1
ATOM 725 N N . LEU A 1 92 ? 5.618 -8.369 -5.456 1.00 96.00 92 LEU A N 1
ATOM 726 C CA . LEU A 1 92 ? 6.630 -9.117 -4.697 1.00 96.00 92 LEU A CA 1
ATOM 727 C C . LEU A 1 92 ? 7.221 -10.271 -5.520 1.00 96.00 92 LEU A C 1
ATOM 729 O O . LEU A 1 92 ? 8.439 -10.404 -5.626 1.00 96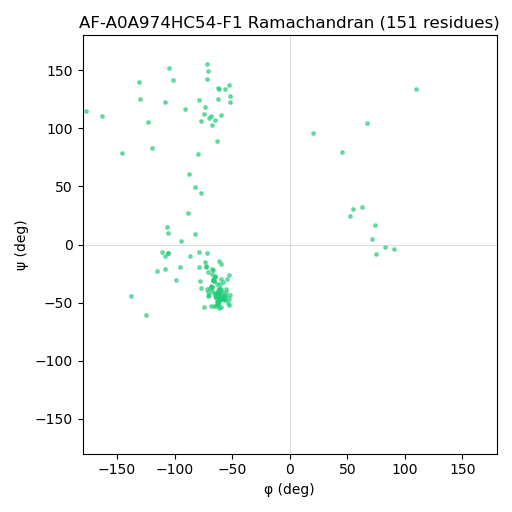.00 92 LEU A O 1
ATOM 733 N N . ARG A 1 93 ? 6.359 -11.126 -6.082 1.00 93.56 93 ARG A N 1
ATOM 734 C CA . ARG A 1 93 ? 6.792 -12.292 -6.866 1.00 93.56 93 ARG A CA 1
ATOM 735 C C . ARG A 1 93 ? 7.572 -11.868 -8.103 1.00 93.56 93 ARG A C 1
ATOM 737 O O . ARG A 1 93 ? 8.595 -12.483 -8.397 1.00 93.56 93 ARG A O 1
ATOM 744 N N . SER A 1 94 ? 7.114 -10.821 -8.784 1.00 91.50 94 SER A N 1
ATOM 745 C CA . SER A 1 94 ? 7.754 -10.335 -9.997 1.00 91.50 94 SER A CA 1
ATOM 746 C C . SER A 1 94 ? 9.111 -9.679 -9.728 1.00 91.50 94 SER A C 1
ATOM 748 O O . SER A 1 94 ? 10.061 -9.950 -10.456 1.00 91.50 94 SER A O 1
ATOM 750 N N . GLU A 1 95 ? 9.242 -8.851 -8.691 1.00 91.94 95 GLU A N 1
ATOM 751 C CA . GLU A 1 95 ? 10.522 -8.236 -8.306 1.00 91.94 95 GLU A CA 1
ATOM 752 C C . GLU A 1 95 ? 11.561 -9.316 -7.968 1.00 91.94 95 GLU A C 1
ATOM 754 O O . GLU A 1 95 ? 12.685 -9.299 -8.473 1.00 91.94 95 GLU A O 1
ATOM 759 N N . VAL A 1 96 ? 11.156 -10.329 -7.189 1.00 92.75 96 VAL A N 1
ATOM 760 C CA . VAL A 1 96 ? 12.021 -11.463 -6.828 1.00 92.75 96 VAL A CA 1
ATOM 761 C C . VAL A 1 96 ? 12.417 -12.282 -8.058 1.00 92.75 96 VAL A C 1
ATOM 763 O O . VAL A 1 96 ? 13.591 -12.621 -8.205 1.00 92.75 96 VAL A O 1
ATOM 766 N N . SER A 1 97 ? 11.484 -12.584 -8.968 1.00 90.94 97 SER A N 1
ATOM 767 C CA . SER A 1 97 ? 11.788 -13.389 -10.161 1.00 90.94 97 SER A CA 1
ATOM 768 C C . SER A 1 97 ? 12.719 -12.684 -11.148 1.00 90.94 97 SER A C 1
ATOM 770 O O . SER A 1 97 ? 13.413 -13.354 -11.909 1.00 90.94 97 SER A O 1
ATOM 772 N N . HIS A 1 98 ? 12.739 -11.349 -11.145 1.00 89.06 98 HIS A N 1
ATOM 773 C CA . HIS A 1 98 ? 13.621 -10.533 -11.984 1.00 89.06 98 HIS A CA 1
ATOM 774 C C . HIS A 1 98 ? 14.922 -10.123 -11.271 1.00 89.06 98 HIS A C 1
ATOM 776 O O . HIS A 1 98 ? 15.736 -9.410 -11.854 1.00 89.06 98 HIS A O 1
ATOM 782 N N . GLY A 1 99 ? 15.149 -10.587 -10.036 1.00 90.88 99 GLY A N 1
ATOM 783 C CA . GLY A 1 99 ? 16.366 -10.298 -9.273 1.00 90.88 99 GLY A CA 1
ATOM 784 C C . GLY A 1 99 ? 16.447 -8.872 -8.719 1.00 90.88 99 GLY A C 1
ATOM 785 O O . GLY A 1 99 ? 17.525 -8.443 -8.317 1.00 90.88 99 GLY A O 1
ATOM 786 N N . LEU A 1 100 ? 15.330 -8.141 -8.660 1.00 89.69 100 LEU A N 1
ATOM 787 C CA . LEU A 1 100 ? 15.239 -6.764 -8.158 1.00 89.69 100 LEU A CA 1
ATOM 788 C C . LEU A 1 100 ? 15.147 -6.729 -6.619 1.00 89.69 100 LEU A C 1
ATOM 790 O O . LEU A 1 100 ? 14.276 -6.096 -6.031 1.00 89.69 100 LEU A O 1
ATOM 794 N N . VAL A 1 101 ? 16.049 -7.445 -5.942 1.00 92.12 101 VAL A N 1
ATOM 795 C CA . VAL A 1 101 ? 15.973 -7.694 -4.488 1.00 92.12 101 VAL A CA 1
ATOM 796 C C . VAL A 1 101 ? 16.288 -6.474 -3.613 1.00 92.12 101 VAL A C 1
ATOM 798 O O . VAL A 1 101 ? 15.891 -6.442 -2.451 1.00 92.12 101 VAL A O 1
ATOM 801 N N . ASP A 1 102 ? 16.951 -5.464 -4.176 1.00 93.75 102 ASP A N 1
ATOM 802 C CA . ASP A 1 102 ? 17.346 -4.232 -3.480 1.00 93.75 102 ASP A CA 1
ATOM 803 C C . ASP A 1 102 ? 16.479 -3.020 -3.872 1.00 93.75 102 ASP A C 1
ATOM 805 O O . ASP A 1 102 ? 16.806 -1.876 -3.543 1.00 93.75 102 ASP A O 1
ATOM 809 N N . SER A 1 103 ? 15.379 -3.234 -4.606 1.00 95.81 103 SER A N 1
ATOM 810 C CA . SER A 1 103 ? 14.543 -2.129 -5.075 1.00 95.81 103 SER A CA 1
ATOM 811 C C . SER A 1 103 ? 13.768 -1.473 -3.928 1.00 95.81 103 SER A C 1
ATOM 813 O O . SER A 1 103 ? 13.335 -2.106 -2.955 1.00 95.81 103 SER A O 1
ATOM 815 N N . LYS A 1 104 ? 13.517 -0.165 -4.065 1.00 97.56 104 LYS A N 1
ATOM 816 C CA . LYS A 1 104 ? 12.697 0.562 -3.089 1.00 97.56 104 LYS A CA 1
ATOM 817 C C . LYS A 1 104 ? 11.244 0.080 -3.093 1.00 97.56 104 LYS A C 1
ATOM 819 O O . LYS A 1 104 ? 10.578 0.119 -2.053 1.00 97.56 104 LYS A O 1
ATOM 824 N N . LEU A 1 105 ? 10.756 -0.358 -4.253 1.00 97.31 105 LEU A N 1
ATOM 825 C CA . LEU A 1 105 ? 9.415 -0.906 -4.413 1.00 97.31 105 LEU A CA 1
ATOM 826 C C . LEU A 1 105 ? 9.255 -2.180 -3.582 1.00 97.31 105 LEU A C 1
ATOM 828 O O . LEU A 1 105 ? 8.311 -2.278 -2.794 1.00 97.31 105 LEU A O 1
ATOM 832 N N . LEU A 1 106 ? 10.211 -3.105 -3.691 1.00 97.38 106 LEU A N 1
ATOM 833 C CA . LEU A 1 106 ? 10.206 -4.355 -2.946 1.00 97.38 106 LEU A CA 1
ATOM 834 C C . LEU A 1 106 ? 10.269 -4.115 -1.430 1.00 97.38 106 LEU A C 1
ATOM 83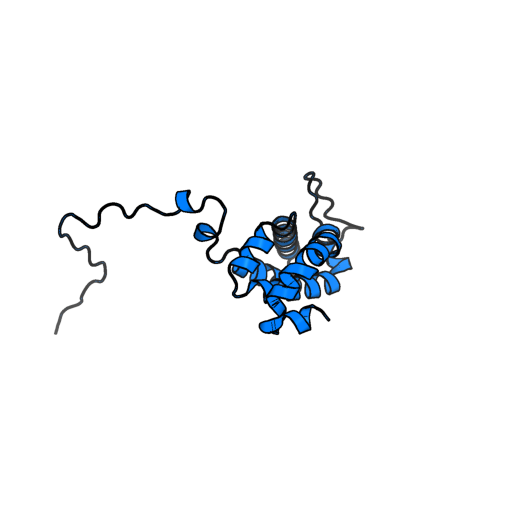6 O O . LEU A 1 106 ? 9.490 -4.714 -0.687 1.00 97.38 106 LEU A O 1
ATOM 840 N N . GLU A 1 107 ? 11.112 -3.187 -0.960 1.00 98.50 107 GLU A N 1
ATOM 841 C CA . GLU A 1 107 ? 11.172 -2.808 0.463 1.00 98.50 107 GLU A CA 1
ATOM 842 C C . GLU A 1 107 ? 9.798 -2.353 0.988 1.00 98.50 107 GLU A C 1
ATOM 844 O O . GLU A 1 107 ? 9.342 -2.793 2.053 1.00 98.50 107 GLU A O 1
ATOM 849 N N . ASN A 1 108 ? 9.120 -1.474 0.242 1.00 98.56 108 ASN A N 1
ATOM 850 C CA . ASN A 1 108 ? 7.802 -0.968 0.614 1.00 98.56 108 ASN A CA 1
ATOM 851 C C . ASN A 1 108 ? 6.748 -2.082 0.621 1.00 98.56 108 ASN A C 1
ATOM 853 O O . ASN A 1 108 ? 5.976 -2.172 1.578 1.00 98.56 108 ASN A O 1
ATOM 857 N N . VAL A 1 109 ? 6.745 -2.940 -0.401 1.00 98.38 109 VAL A N 1
ATOM 858 C CA . VAL A 1 109 ? 5.831 -4.084 -0.541 1.00 98.38 109 VAL A CA 1
ATOM 859 C C . VAL A 1 109 ? 5.993 -5.077 0.608 1.00 98.38 109 VAL A C 1
ATOM 861 O O . VAL A 1 109 ? 5.005 -5.437 1.248 1.00 98.38 109 VAL A O 1
ATOM 864 N N . VAL A 1 110 ? 7.223 -5.465 0.947 1.00 98.56 110 VAL A N 1
ATOM 865 C CA . VAL A 1 110 ? 7.493 -6.382 2.066 1.00 98.56 110 VAL A CA 1
ATOM 866 C C . VAL A 1 110 ? 7.073 -5.761 3.399 1.00 98.56 110 VAL A C 1
ATOM 868 O O . VAL A 1 110 ? 6.445 -6.428 4.225 1.00 98.56 110 VAL A O 1
ATOM 871 N N . CYS A 1 111 ? 7.357 -4.472 3.617 1.00 98.62 111 CYS A N 1
ATOM 872 C CA . CYS A 1 111 ? 6.914 -3.776 4.826 1.00 98.62 111 CYS A CA 1
ATOM 873 C C . CYS A 1 111 ? 5.387 -3.713 4.931 1.00 98.62 111 CYS A C 1
ATOM 875 O O . CYS A 1 111 ? 4.839 -3.930 6.012 1.00 98.62 111 CYS A O 1
ATOM 877 N N . LEU A 1 112 ? 4.704 -3.427 3.823 1.00 98.75 112 LEU A N 1
ATOM 878 C CA . LEU A 1 112 ? 3.250 -3.397 3.769 1.00 98.75 112 LEU A CA 1
ATOM 879 C C . LEU A 1 112 ? 2.660 -4.779 4.077 1.00 98.75 112 LEU A C 1
ATOM 881 O O . LEU A 1 112 ? 1.798 -4.881 4.949 1.00 98.75 112 LEU A O 1
ATOM 885 N N . LEU A 1 113 ? 3.169 -5.840 3.441 1.00 98.75 113 LEU A N 1
ATOM 886 C CA . LEU A 1 113 ? 2.744 -7.220 3.697 1.00 98.75 113 LEU A CA 1
ATOM 887 C C . LEU A 1 113 ? 2.941 -7.617 5.160 1.00 98.75 113 LEU A C 1
ATOM 889 O O . LEU A 1 113 ? 2.031 -8.181 5.770 1.00 98.75 113 LEU A O 1
ATOM 893 N N . ARG A 1 114 ? 4.088 -7.274 5.757 1.00 98.69 114 ARG A N 1
ATOM 894 C CA . ARG A 1 114 ? 4.341 -7.486 7.189 1.00 98.69 114 ARG A CA 1
ATOM 895 C C . ARG A 1 114 ? 3.288 -6.785 8.046 1.00 98.69 114 ARG A C 1
ATOM 897 O O . ARG A 1 114 ? 2.755 -7.398 8.968 1.00 98.69 114 ARG A O 1
ATOM 904 N N . ASN A 1 115 ? 2.983 -5.522 7.744 1.00 98.69 115 ASN A N 1
ATOM 905 C CA . ASN A 1 115 ? 2.007 -4.746 8.502 1.00 98.69 115 ASN A CA 1
ATOM 906 C C . ASN A 1 115 ? 0.609 -5.366 8.402 1.00 98.69 115 ASN A C 1
ATOM 908 O O . ASN A 1 115 ? -0.005 -5.616 9.431 1.00 98.69 115 ASN A O 1
ATOM 912 N N . ILE A 1 116 ? 0.108 -5.681 7.205 1.00 98.25 116 ILE A N 1
ATOM 913 C CA . ILE A 1 116 ? -1.245 -6.249 7.053 1.00 98.25 116 ILE A CA 1
ATOM 914 C C . ILE A 1 116 ? -1.348 -7.709 7.523 1.00 98.25 116 ILE A C 1
ATOM 916 O O . ILE A 1 116 ? -2.447 -8.164 7.836 1.00 98.25 116 ILE A O 1
ATOM 920 N N . SER A 1 117 ? -0.226 -8.426 7.638 1.00 98.00 117 SER A N 1
ATOM 921 C CA . SER A 1 117 ? -0.170 -9.769 8.242 1.00 98.00 117 SER A CA 1
ATOM 922 C C . SER A 1 117 ? -0.191 -9.735 9.776 1.00 98.00 117 SER A C 1
ATOM 924 O O . SER A 1 117 ? -0.514 -10.735 10.422 1.00 98.00 117 SER A O 1
ATOM 926 N N . TYR A 1 118 ? 0.138 -8.593 10.387 1.00 97.75 118 TYR A N 1
ATOM 927 C CA . TYR A 1 118 ? 0.157 -8.438 11.839 1.00 97.75 118 TYR A CA 1
ATOM 928 C C . TYR A 1 118 ? -1.245 -8.660 12.434 1.00 97.75 118 TYR A C 1
ATOM 930 O O . TYR A 1 118 ? -2.214 -8.029 12.017 1.00 97.75 118 TYR A O 1
ATOM 938 N N . HIS A 1 119 ? -1.345 -9.580 13.405 1.00 95.69 119 HIS A N 1
ATOM 939 C CA . HIS A 1 119 ? -2.601 -10.054 14.023 1.00 95.69 119 HIS A CA 1
ATOM 940 C C . HIS A 1 119 ? -3.675 -10.543 13.045 1.00 95.69 119 HIS A C 1
ATOM 942 O O . HIS A 1 119 ? -4.846 -10.591 13.411 1.00 95.69 119 HIS A O 1
ATOM 948 N N . VAL A 1 120 ? -3.310 -10.978 11.834 1.00 95.38 120 VAL A N 1
ATOM 949 C CA . VAL A 1 120 ? -4.297 -11.455 10.849 1.00 95.38 120 VAL A CA 1
ATOM 950 C C . VAL A 1 120 ? -5.227 -12.528 11.434 1.00 95.38 120 VAL A C 1
ATOM 952 O O . VAL A 1 120 ? -6.438 -12.392 11.338 1.00 95.38 120 VAL A O 1
ATOM 955 N N . HIS A 1 121 ? -4.691 -13.495 12.182 1.00 92.62 121 HIS A N 1
ATOM 956 C CA . HIS A 1 121 ? -5.450 -14.561 12.854 1.00 92.62 121 HIS A CA 1
ATOM 957 C C . HIS A 1 121 ? -6.500 -14.076 13.877 1.00 92.62 121 HIS A C 1
ATOM 959 O O . HIS A 1 121 ? -7.372 -14.849 14.258 1.00 92.62 121 HIS A O 1
ATOM 965 N N . ARG A 1 122 ? -6.430 -12.817 14.334 1.00 92.25 122 ARG A N 1
ATOM 966 C CA . ARG A 1 122 ? -7.392 -12.211 15.278 1.00 92.25 122 ARG A CA 1
ATOM 967 C C . ARG A 1 122 ? -8.300 -11.173 14.632 1.00 92.25 122 ARG A C 1
ATOM 969 O O . ARG A 1 122 ? -9.321 -10.828 15.213 1.00 92.25 122 ARG A O 1
ATOM 976 N N . GLU A 1 123 ? -7.896 -10.619 13.493 1.00 93.19 123 GLU A N 1
ATOM 977 C CA . GLU A 1 123 ? -8.546 -9.460 12.877 1.00 93.19 123 GLU A CA 1
ATOM 978 C C . GLU A 1 123 ? -9.338 -9.790 11.610 1.00 93.19 123 GLU A C 1
ATOM 980 O O . GLU A 1 123 ? -10.028 -8.910 11.096 1.00 93.19 123 GLU A O 1
ATOM 985 N N . ILE A 1 124 ? -9.207 -11.005 11.075 1.00 90.12 124 ILE A N 1
ATOM 986 C CA . ILE A 1 124 ? -10.009 -11.469 9.939 1.00 90.12 124 ILE A CA 1
ATOM 987 C C . ILE A 1 124 ? -11.461 -11.742 10.350 1.00 90.12 124 ILE A C 1
ATOM 989 O O . ILE A 1 124 ? -11.724 -12.061 11.515 1.00 90.12 124 ILE A O 1
ATOM 993 N N . PRO A 1 125 ? -12.411 -11.673 9.402 1.00 87.12 125 PRO A N 1
ATOM 994 C CA . PRO A 1 125 ? -13.759 -12.171 9.630 1.00 87.12 125 PRO A CA 1
ATOM 995 C C . PRO A 1 125 ? -13.722 -13.620 10.122 1.00 87.12 125 PRO A C 1
ATOM 997 O O . PRO A 1 125 ? -12.966 -14.445 9.609 1.00 87.12 125 PRO A O 1
ATOM 1000 N N . HIS A 1 126 ? -14.550 -13.931 11.114 1.00 86.81 126 HIS A N 1
ATOM 1001 C CA . HIS A 1 126 ? -14.623 -15.253 11.737 1.00 86.81 126 HIS A CA 1
ATOM 1002 C C . HIS A 1 126 ? -13.340 -15.727 12.445 1.00 86.81 126 HIS A C 1
ATOM 1004 O O . HIS A 1 126 ? -13.047 -16.929 12.481 1.00 86.81 126 HIS A O 1
ATOM 1010 N N . ALA A 1 127 ? -12.568 -14.790 13.011 1.00 87.62 127 ALA A N 1
ATOM 1011 C CA . ALA A 1 127 ? -11.339 -15.062 13.757 1.00 87.62 127 ALA A CA 1
ATOM 1012 C C . ALA A 1 127 ? -11.511 -16.093 14.890 1.00 87.62 127 ALA A C 1
ATOM 1014 O O . ALA A 1 127 ? -10.560 -16.796 15.226 1.00 87.62 127 ALA A O 1
ATOM 1015 N N . GLU A 1 128 ? -12.714 -16.234 15.453 1.00 87.69 128 GLU A N 1
ATOM 1016 C CA . GLU A 1 128 ? -13.043 -17.217 16.489 1.00 87.69 128 GLU A CA 1
ATOM 1017 C C . GLU A 1 128 ? -12.697 -18.659 16.096 1.00 87.69 128 GLU A C 1
ATOM 1019 O O . GLU A 1 128 ? -12.331 -19.451 16.959 1.00 87.69 128 GLU A O 1
ATOM 1024 N N . LYS A 1 129 ? -12.725 -18.996 14.800 1.00 85.94 129 LYS A N 1
ATOM 1025 C CA . LYS A 1 129 ? -12.348 -20.329 14.297 1.00 85.94 129 LYS A CA 1
ATOM 1026 C C . LYS A 1 129 ? -10.857 -20.631 14.455 1.00 85.94 129 LYS A C 1
ATOM 1028 O O . LYS A 1 129 ? -10.465 -21.794 14.423 1.00 85.94 129 LYS A O 1
ATOM 1033 N N . TYR A 1 130 ? -10.042 -19.588 14.588 1.00 82.25 130 TYR A N 1
ATOM 1034 C CA . TYR A 1 130 ? -8.588 -19.660 14.717 1.00 82.25 130 TYR A CA 1
ATOM 1035 C C . TYR A 1 130 ? -8.117 -19.375 16.145 1.00 82.25 130 TYR A C 1
ATOM 1037 O O . TYR A 1 130 ? -6.932 -19.524 16.440 1.00 82.25 130 TYR A O 1
ATOM 1045 N N . MET A 1 131 ? -9.021 -18.957 17.036 1.00 76.81 131 MET A N 1
ATOM 1046 C CA . MET A 1 131 ? -8.727 -18.876 18.459 1.00 76.81 131 MET A CA 1
ATOM 1047 C C . MET A 1 131 ? -8.790 -20.294 19.015 1.00 76.81 131 MET A C 1
ATOM 1049 O O . MET A 1 131 ? -9.868 -20.869 19.157 1.00 76.81 131 MET A O 1
ATOM 1053 N N . GLU A 1 132 ? -7.629 -20.878 19.311 1.00 68.19 132 GLU A N 1
ATOM 1054 C CA . GLU A 1 132 ? -7.578 -22.107 20.095 1.00 68.19 132 GLU A CA 1
ATOM 1055 C C . GLU A 1 132 ? -8.403 -21.890 21.372 1.00 68.19 132 GLU A C 1
ATOM 1057 O O . GLU A 1 132 ? -8.170 -20.944 22.131 1.00 68.19 132 GLU A O 1
ATOM 1062 N N . SER A 1 133 ? -9.411 -22.739 21.595 1.00 56.53 133 SER A N 1
ATOM 1063 C CA . SER A 1 133 ? -10.048 -22.803 22.910 1.00 56.53 133 SER A CA 1
ATOM 1064 C C . SER A 1 133 ? -8.946 -23.089 23.927 1.00 56.53 133 SER A C 1
ATOM 1066 O O . SER A 1 133 ? -8.142 -23.985 23.660 1.00 56.53 133 SER A O 1
ATOM 1068 N N . PRO A 1 134 ? -8.880 -22.390 25.076 1.00 54.19 134 PRO A N 1
ATOM 1069 C CA . PRO A 1 134 ? -7.977 -22.775 26.148 1.00 54.19 134 PRO A CA 1
ATOM 1070 C C . PRO A 1 134 ? -8.410 -24.161 26.638 1.00 54.19 134 PRO A C 1
ATOM 1072 O O . PRO A 1 134 ? -9.268 -24.294 27.508 1.00 54.19 134 PRO A O 1
ATOM 1075 N N . GLN A 1 135 ? -7.870 -25.212 26.023 1.00 53.28 135 GLN A N 1
ATOM 1076 C CA . GLN A 1 135 ? -8.074 -26.583 26.448 1.00 53.28 135 GLN A CA 1
ATOM 1077 C C . GLN A 1 135 ? -7.378 -26.734 27.802 1.00 53.28 135 GLN A C 1
ATOM 1079 O O . GLN A 1 135 ? -6.159 -26.811 27.889 1.00 53.28 135 GLN A O 1
ATOM 1084 N N . ASN A 1 136 ? -8.192 -26.728 28.858 1.00 45.09 136 ASN A N 1
ATOM 1085 C CA . ASN A 1 136 ? -7.935 -27.320 30.167 1.00 45.09 136 ASN A CA 1
ATOM 1086 C C . ASN A 1 136 ? -6.548 -27.070 30.785 1.00 45.09 136 ASN A C 1
ATOM 1088 O O . ASN A 1 136 ? -5.737 -27.981 30.909 1.00 45.09 136 ASN A O 1
ATOM 1092 N N . ALA A 1 137 ? -6.343 -25.889 31.374 1.00 47.06 137 ALA A N 1
ATOM 1093 C CA . ALA A 1 137 ? -5.342 -25.702 32.433 1.00 47.06 137 ALA A CA 1
ATOM 1094 C C . ALA A 1 137 ? -5.836 -26.249 33.795 1.00 47.06 137 ALA A C 1
ATOM 1096 O O . ALA A 1 137 ? -5.724 -25.588 34.826 1.00 47.06 137 ALA A O 1
ATOM 1097 N N . SER A 1 138 ? -6.432 -27.445 33.808 1.00 47.34 138 SER A N 1
ATOM 1098 C CA . SER A 1 138 ? -6.799 -28.152 35.042 1.00 47.34 138 SER A CA 1
ATOM 1099 C C . SER A 1 138 ? -6.662 -29.667 34.881 1.00 47.34 138 SER A C 1
ATOM 1101 O O . SER A 1 138 ? -7.642 -30.368 34.671 1.00 47.34 138 SER A O 1
ATOM 1103 N N . ALA A 1 139 ? -5.420 -30.153 34.964 1.00 42.88 139 ALA A N 1
ATOM 1104 C CA . ALA A 1 139 ? -5.043 -31.375 35.683 1.00 42.88 139 ALA A CA 1
ATOM 1105 C C . ALA A 1 139 ? -3.514 -31.580 35.619 1.00 42.88 139 ALA A C 1
ATOM 1107 O O . ALA A 1 139 ? -2.951 -31.813 34.559 1.00 42.88 139 ALA A O 1
ATOM 1108 N N . GLU A 1 140 ? -2.892 -31.493 36.797 1.00 39.59 140 GLU A N 1
ATOM 1109 C CA . GLU A 1 140 ? -1.759 -32.313 37.257 1.00 39.59 140 GLU A CA 1
ATOM 1110 C C . GLU A 1 140 ? -0.372 -32.192 36.585 1.00 39.59 140 GLU A C 1
ATOM 1112 O O . GLU A 1 140 ? -0.062 -32.754 35.543 1.00 39.59 140 GLU A O 1
ATOM 1117 N N . THR A 1 141 ? 0.514 -31.509 37.320 1.00 48.44 141 THR A N 1
ATOM 1118 C CA . THR A 1 141 ? 1.900 -31.887 37.647 1.00 48.44 141 THR A CA 1
ATOM 1119 C C . THR A 1 141 ? 2.584 -32.921 36.745 1.00 48.44 141 THR A C 1
ATOM 1121 O O . THR A 1 141 ? 2.562 -34.109 37.046 1.00 48.44 141 THR A O 1
ATOM 1124 N N . GLN A 1 142 ? 3.358 -32.457 35.761 1.00 43.44 142 GLN A N 1
ATOM 1125 C CA . GLN 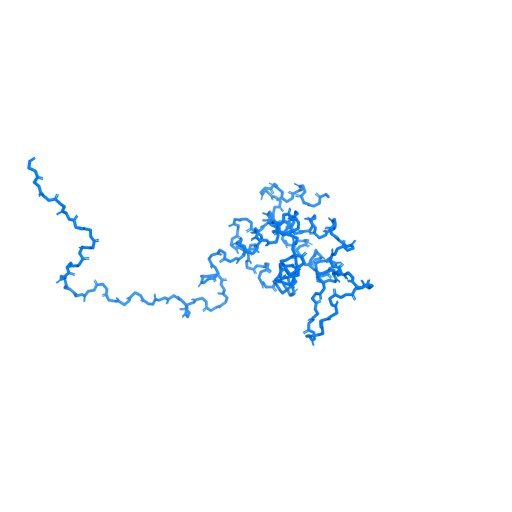A 1 142 ? 4.633 -33.078 35.379 1.00 43.44 142 GLN A CA 1
ATOM 1126 C C . GLN A 1 142 ? 5.465 -32.095 34.545 1.00 43.44 142 GLN A C 1
ATOM 1128 O O . GLN A 1 142 ? 5.123 -31.747 33.422 1.00 43.44 142 GLN A O 1
ATOM 1133 N N . ASN A 1 143 ? 6.565 -31.623 35.134 1.00 46.78 143 ASN A N 1
ATOM 1134 C CA . ASN A 1 143 ? 7.595 -30.837 34.457 1.00 46.78 143 ASN A CA 1
ATOM 1135 C C . ASN A 1 143 ? 8.257 -31.657 33.334 1.00 46.78 143 ASN A C 1
ATOM 1137 O O . ASN A 1 143 ? 8.798 -32.723 33.635 1.00 46.78 143 ASN A O 1
ATOM 1141 N N . PRO A 1 144 ? 8.454 -31.077 32.138 1.00 43.53 144 PRO A N 1
ATOM 1142 C CA . PRO A 1 144 ? 9.645 -31.348 31.356 1.00 43.53 144 PRO A CA 1
ATOM 1143 C C . PRO A 1 144 ? 10.389 -30.024 31.154 1.00 43.53 144 PRO A C 1
ATOM 1145 O O . PRO A 1 144 ? 10.241 -29.328 30.153 1.00 43.53 144 PRO A O 1
ATOM 1148 N N . SER A 1 145 ? 11.190 -29.650 32.154 1.00 46.91 145 SER A N 1
ATOM 1149 C CA . SER A 1 145 ? 12.171 -28.573 32.014 1.00 46.91 145 SER A CA 1
ATOM 1150 C C . SER A 1 145 ? 13.228 -29.004 30.991 1.00 46.91 145 SER A C 1
ATOM 1152 O O . SER A 1 145 ? 14.053 -29.871 31.272 1.00 46.91 145 SER A O 1
ATOM 1154 N N . CYS A 1 146 ? 13.190 -28.409 29.797 1.00 54.88 146 CYS A N 1
ATOM 1155 C CA . CYS A 1 146 ? 14.127 -28.648 28.693 1.00 54.88 146 CYS A CA 1
ATOM 1156 C C . CYS A 1 146 ? 15.369 -27.729 28.747 1.00 54.88 146 CYS A C 1
ATOM 1158 O O . CYS A 1 146 ? 15.997 -27.448 27.728 1.00 54.88 146 CYS A O 1
ATOM 1160 N N . PHE A 1 147 ? 15.763 -27.270 29.937 1.00 56.75 147 PHE A N 1
ATOM 1161 C CA . PHE A 1 147 ? 17.061 -26.629 30.147 1.00 56.75 147 PHE A CA 1
ATOM 1162 C C . PHE A 1 147 ? 17.819 -27.388 31.232 1.00 56.75 147 PHE A C 1
ATOM 1164 O O . PHE A 1 147 ? 17.505 -27.319 32.419 1.00 56.75 147 PHE A O 1
ATOM 1171 N N . GLY A 1 148 ? 18.817 -28.158 30.795 1.00 47.72 148 GLY A N 1
ATOM 1172 C CA . GLY A 1 148 ? 19.702 -28.913 31.671 1.00 47.72 148 GLY A CA 1
ATOM 1173 C C . GLY A 1 148 ? 20.447 -27.988 32.630 1.00 47.72 148 GLY A C 1
ATOM 1174 O O . GLY A 1 148 ? 21.327 -27.229 32.227 1.00 47.72 148 GLY A O 1
ATOM 1175 N N . VAL A 1 149 ? 20.118 -28.087 33.916 1.00 45.84 149 VAL A N 1
ATOM 1176 C CA . VAL A 1 149 ? 20.895 -27.478 34.996 1.00 45.84 149 VAL A CA 1
ATOM 1177 C C . VAL A 1 149 ? 22.207 -28.251 35.119 1.00 45.84 149 VAL A C 1
ATOM 1179 O O . VAL A 1 149 ? 22.228 -29.386 35.594 1.00 45.84 149 VAL A O 1
ATOM 1182 N N . ARG A 1 150 ? 23.326 -27.644 34.712 1.00 49.31 150 ARG A N 1
ATOM 1183 C CA . ARG A 1 150 ? 24.652 -28.134 35.109 1.00 49.31 150 ARG A CA 1
ATOM 1184 C C . ARG A 1 150 ? 24.878 -27.768 36.578 1.00 49.31 150 ARG A C 1
ATOM 1186 O O . ARG A 1 150 ? 24.883 -26.589 36.921 1.00 49.31 150 ARG A O 1
ATOM 1193 N N . ARG A 1 151 ? 25.056 -28.773 37.442 1.00 46.28 151 ARG A N 1
ATOM 1194 C CA . ARG A 1 151 ? 25.544 -28.615 38.824 1.00 46.28 151 ARG A CA 1
ATOM 1195 C C . ARG A 1 151 ? 27.024 -28.996 38.924 1.00 46.28 151 ARG A C 1
ATOM 1197 O O . ARG A 1 151 ? 27.422 -30.022 38.381 1.00 46.28 151 ARG A O 1
ATOM 1204 N N . GLY A 1 152 ? 27.757 -28.237 39.742 1.00 43.34 152 GLY A N 1
ATOM 1205 C CA . GLY A 1 152 ? 29.051 -28.595 40.345 1.00 43.34 152 GLY A CA 1
ATOM 1206 C C . GLY A 1 152 ? 30.226 -27.806 39.758 1.00 43.34 152 GLY A C 1
ATOM 1207 O O . GLY A 1 152 ? 30.313 -27.686 38.542 1.00 43.34 152 GLY A O 1
ATOM 1208 N N . LYS A 1 153 ? 31.155 -27.252 40.542 1.00 37.09 153 LYS A N 1
ATOM 1209 C CA . LYS A 1 153 ? 31.550 -27.475 41.945 1.00 37.09 153 LYS A CA 1
ATOM 1210 C C . LYS A 1 153 ? 31.886 -26.148 42.615 1.00 37.09 153 LYS A C 1
ATOM 1212 O O . LYS A 1 153 ? 32.392 -25.265 41.891 1.00 37.09 153 LYS A O 1
#

pLDDT: mean 85.38, std 18.51, range [37.09, 98.75]

InterPro domains:
  IPR011989 Armadillo-like helical [G3DSA:1.25.10.10] (1-153)
  IPR016024 Armadillo-type fold [SSF48371] (1-137)
  IPR028435 Plakophilin/Delta catenin [PTHR10372] (1-153)

Radius of gyration: 21.08 Å; Cα contacts (8 Å, |Δi|>4): 156; chains: 1; bounding box: 46×47×67 Å

Sequence (153 aa):
TLWNLSSLDSVKMELVDQALYTLTQEILVPHSGWQQDGGMQDRVEGKPRHVEWEPALVNTTGCLRNISSERSEARRKMRECEGLVDSVVHILRSEVSHGLVDSKLLENVVCLLRNISYHVHREIPHAEKYMESPQNASAETQNPSCFGVRRGK

Solvent-accessible surface area (backbone atoms only — not comparable to full-atom values): 8910 Å² total; per-residue (Å²): 113,65,38,68,53,24,71,38,78,90,46,19,63,56,43,50,76,72,39,45,64,55,52,28,66,73,46,42,34,75,35,29,29,50,48,94,86,72,52,79,61,42,55,54,96,85,40,55,40,32,67,83,41,38,73,60,48,32,45,49,35,42,19,52,29,43,36,27,66,77,48,67,67,42,25,44,55,50,73,69,36,81,56,40,62,59,16,47,51,40,38,49,52,53,34,56,76,70,67,45,78,85,37,70,49,47,56,25,40,54,52,29,53,54,35,52,53,58,62,39,68,70,63,44,90,74,21,71,82,66,52,75,72,87,78,68,99,76,78,82,96,76,88,80,79,89,67,85,81,86,80,87,132

Foldseek 3Di:
DLLVVLQDPVCLVVCLVPPLQVLCPVPQQVQLQDDPVPDNPLDDVNHGSNVVVVVSLLSSLSSLLSSLADDLVSLLSQVVRPCNLVSLVSNLVRCVVVVVCPDSNNVSSVSNVVSSPVCCCPSDPPSVVSPPDPPDPDDDDDDDPPDDDDDDD

Nearest PDB structures (foldseek):
  3l6x-assembly1_A  TM=9.745E-01  e=3.960E-09  Homo sapiens
  3l6y-assembly3_E  TM=9.274E-01  e=2.439E-09  Homo sapiens
  3l6y-assembly1_A  TM=9.643E-01  e=6.748E-09  Homo sapiens
  3l6y-assembly2_C  TM=9.729E-01  e=8.598E-09  Homo sapiens
  3tt9-assembly1_A  TM=8.869E-01  e=9.220E-06  Homo sapiens